Protein AF-A0A1J4SUL7-F1 (afdb_monomer_lite)

Radius of gyration: 26.2 Å; chains: 1; bounding box: 41×40×86 Å

Secondary structure (DSSP, 8-state):
-HHHHHHHHHHHHHHHHT-EEEEEEETTEEEEEEEEP-HHHHHHHHHHH-HHHHSPP------PPPPP----TTTT-PPPP---------

Foldseek 3Di:
DVVVVVVVLVVLVCQQPVADWDFDDDPNDGDGTDGDHDVVSVLVVCCVPPVVPRNDDPDPPPPDDDDDDDDDPPPPDDPDDDDDDDDDDD

Structure (mmCIF, N/CA/C/O backbone):
data_AF-A0A1J4SUL7-F1
#
_entry.id   AF-A0A1J4SUL7-F1
#
loop_
_atom_site.group_PDB
_atom_site.id
_atom_site.type_symbol
_atom_site.label_atom_id
_atom_site.label_alt_id
_atom_site.label_comp_id
_atom_site.label_asym_id
_atom_site.label_entity_id
_atom_site.label_seq_id
_atom_site.pdbx_PDB_ins_code
_atom_site.Cartn_x
_atom_site.Cartn_y
_atom_site.Cartn_z
_atom_site.occupancy
_atom_site.B_iso_or_equiv
_atom_site.auth_seq_id
_atom_site.auth_comp_id
_atom_site.auth_asym_id
_atom_site.auth_atom_id
_atom_site.pdbx_PDB_model_num
ATOM 1 N N . MET A 1 1 ? 10.955 -17.490 -7.412 1.00 62.56 1 MET A N 1
ATOM 2 C CA . MET A 1 1 ? 10.839 -16.050 -7.102 1.00 62.56 1 MET A CA 1
ATOM 3 C C . MET A 1 1 ? 9.504 -15.498 -7.584 1.00 62.56 1 MET A C 1
ATOM 5 O O . MET A 1 1 ? 8.866 -14.780 -6.831 1.00 62.56 1 MET A O 1
ATOM 9 N N . ASP A 1 2 ? 9.026 -15.928 -8.750 1.00 81.00 2 ASP A N 1
ATOM 10 C CA . ASP A 1 2 ? 7.821 -15.383 -9.400 1.00 81.00 2 ASP A CA 1
ATOM 11 C C . ASP A 1 2 ? 6.535 -15.492 -8.563 1.00 81.00 2 ASP A C 1
ATOM 13 O O . ASP A 1 2 ? 5.832 -14.504 -8.398 1.00 81.00 2 ASP A O 1
ATOM 17 N N . ARG A 1 3 ? 6.299 -16.619 -7.873 1.00 91.94 3 ARG A N 1
ATOM 18 C CA . ARG A 1 3 ? 5.129 -16.762 -6.976 1.00 91.94 3 ARG A CA 1
ATOM 19 C C . ARG A 1 3 ? 5.075 -15.742 -5.836 1.00 91.94 3 ARG A C 1
ATOM 21 O O . ARG A 1 3 ? 3.993 -15.379 -5.387 1.00 91.94 3 ARG A O 1
ATOM 28 N N . ALA A 1 4 ? 6.231 -15.318 -5.323 1.00 93.25 4 ALA A N 1
ATOM 29 C CA . ALA A 1 4 ? 6.269 -14.316 -4.262 1.00 93.25 4 ALA A CA 1
ATOM 30 C C . ALA A 1 4 ? 5.888 -12.934 -4.812 1.00 93.25 4 ALA A C 1
ATOM 32 O O . ALA A 1 4 ? 5.163 -12.197 -4.151 1.00 93.25 4 ALA A O 1
ATOM 33 N N . ALA A 1 5 ? 6.326 -12.616 -6.034 1.00 94.38 5 ALA A N 1
ATOM 34 C CA . ALA A 1 5 ? 5.941 -11.390 -6.722 1.00 94.38 5 ALA A CA 1
ATOM 35 C C . ALA A 1 5 ? 4.438 -11.377 -7.048 1.00 94.38 5 ALA A C 1
ATOM 37 O O . ALA A 1 5 ? 3.753 -10.429 -6.677 1.00 94.38 5 ALA A O 1
ATOM 38 N N . GLU A 1 6 ? 3.899 -12.464 -7.606 1.00 95.81 6 GLU A N 1
ATOM 39 C CA . GLU A 1 6 ? 2.463 -12.610 -7.908 1.00 95.81 6 GLU A CA 1
ATOM 40 C C . GLU A 1 6 ? 1.576 -12.412 -6.665 1.00 95.81 6 GLU A C 1
ATOM 42 O O . GLU A 1 6 ? 0.526 -11.764 -6.721 1.00 95.81 6 GLU A O 1
ATOM 47 N N . ALA A 1 7 ? 2.005 -12.946 -5.516 1.00 96.38 7 ALA A N 1
ATOM 48 C CA . ALA A 1 7 ? 1.294 -12.772 -4.253 1.00 96.38 7 ALA A CA 1
ATOM 49 C C . ALA A 1 7 ? 1.303 -11.308 -3.782 1.00 96.38 7 ALA A C 1
ATOM 51 O O . ALA A 1 7 ? 0.275 -10.797 -3.332 1.00 96.38 7 ALA A O 1
ATOM 52 N N . LEU A 1 8 ? 2.443 -10.621 -3.912 1.00 96.25 8 LEU A N 1
ATOM 53 C CA . LEU A 1 8 ? 2.557 -9.201 -3.577 1.00 96.25 8 LEU A CA 1
ATOM 54 C C . LEU A 1 8 ? 1.709 -8.328 -4.506 1.00 96.25 8 LEU A C 1
ATOM 56 O O . LEU A 1 8 ? 1.032 -7.418 -4.030 1.00 96.25 8 LEU A O 1
ATOM 60 N N . GLU A 1 9 ? 1.700 -8.619 -5.805 1.00 95.81 9 GLU A N 1
ATOM 61 C CA . GLU A 1 9 ? 0.868 -7.920 -6.790 1.00 95.81 9 GLU A CA 1
ATOM 62 C C . GLU A 1 9 ? -0.622 -8.094 -6.485 1.00 95.81 9 GLU A C 1
ATOM 64 O O . GLU A 1 9 ? -1.369 -7.113 -6.426 1.00 95.81 9 GLU A O 1
ATOM 69 N N . SER A 1 10 ? -1.044 -9.328 -6.201 1.00 97.31 10 SER A N 1
ATOM 70 C CA . SER A 1 10 ? -2.427 -9.639 -5.826 1.00 97.31 10 SER A CA 1
ATOM 71 C C . SER A 1 10 ? -2.855 -8.879 -4.568 1.00 97.31 10 SER A C 1
ATOM 73 O O . SER A 1 10 ? -3.936 -8.285 -4.520 1.00 97.31 10 SER A O 1
ATOM 75 N N . GLU A 1 11 ? -1.990 -8.840 -3.553 1.00 97.81 11 GLU A N 1
ATOM 76 C CA . GLU A 1 11 ? -2.253 -8.108 -2.316 1.00 97.81 11 GLU A CA 1
ATOM 77 C C . GLU A 1 11 ? -2.275 -6.589 -2.535 1.00 97.81 11 GLU A C 1
ATOM 79 O O . GLU A 1 11 ? -3.104 -5.892 -1.944 1.00 97.81 11 GLU A O 1
ATOM 84 N N . ALA A 1 12 ? -1.413 -6.063 -3.408 1.00 97.88 12 ALA A N 1
ATOM 85 C CA . ALA A 1 12 ? -1.411 -4.648 -3.755 1.00 97.88 12 ALA A CA 1
ATOM 86 C C . ALA A 1 12 ? -2.737 -4.227 -4.406 1.00 97.88 12 ALA A C 1
ATOM 88 O O . ALA A 1 12 ? -3.332 -3.224 -3.997 1.00 97.88 12 ALA A O 1
ATOM 89 N N . VAL A 1 13 ? -3.239 -5.027 -5.353 1.00 98.06 13 VAL A N 1
ATOM 90 C CA . VAL A 1 13 ? -4.547 -4.811 -5.993 1.00 98.06 13 VAL A CA 1
ATOM 91 C C . VAL A 1 13 ? -5.676 -4.889 -4.963 1.00 98.06 13 VAL A C 1
ATOM 93 O O . VAL A 1 1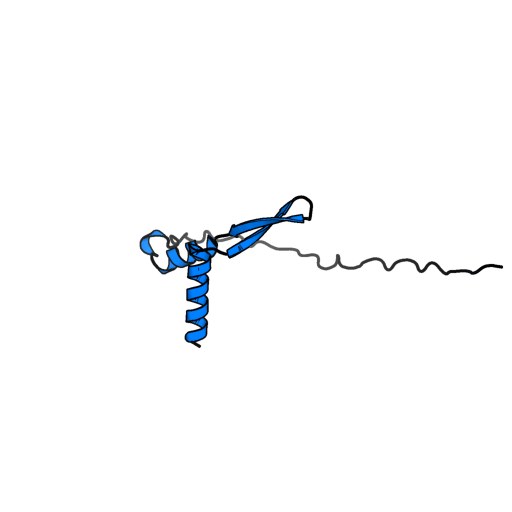3 ? -6.515 -3.985 -4.914 1.00 98.06 13 VAL A O 1
ATOM 96 N N . ARG A 1 14 ? -5.677 -5.907 -4.088 1.00 98.38 14 ARG A N 1
ATOM 97 C CA . ARG A 1 14 ? -6.685 -6.049 -3.022 1.00 98.38 14 ARG A CA 1
ATOM 98 C C . ARG A 1 14 ? -6.710 -4.829 -2.100 1.00 98.38 14 ARG A C 1
ATOM 100 O O . ARG A 1 14 ? -7.781 -4.294 -1.828 1.00 98.38 14 ARG A O 1
ATOM 107 N N . ARG A 1 15 ? -5.553 -4.350 -1.635 1.00 98.31 15 ARG A N 1
ATOM 108 C CA . ARG A 1 15 ? -5.468 -3.176 -0.744 1.00 98.31 15 ARG A CA 1
ATOM 109 C C . ARG A 1 15 ? -5.881 -1.878 -1.423 1.00 98.31 15 ARG A C 1
ATOM 111 O O . ARG A 1 15 ? -6.477 -1.020 -0.775 1.00 98.31 15 ARG A O 1
ATOM 118 N N . ALA A 1 16 ? -5.547 -1.714 -2.699 1.00 98.12 16 ALA A N 1
ATOM 119 C CA . ALA A 1 16 ? -5.947 -0.539 -3.459 1.00 98.12 16 ALA A CA 1
ATOM 120 C C . ALA A 1 16 ? -7.473 -0.503 -3.651 1.00 98.12 16 ALA A C 1
ATOM 122 O O . ALA A 1 16 ? -8.104 0.501 -3.335 1.00 98.12 16 ALA A O 1
ATOM 123 N N . LEU A 1 17 ? -8.071 -1.608 -4.110 1.00 97.81 17 LEU A N 1
ATOM 124 C CA . LEU A 1 17 ? -9.486 -1.649 -4.499 1.00 97.81 17 LEU A CA 1
ATOM 125 C C . LEU A 1 17 ? -10.432 -1.967 -3.341 1.00 97.81 17 LEU A C 1
ATOM 127 O O . LEU A 1 17 ? -11.427 -1.278 -3.150 1.00 97.81 17 LEU A O 1
ATOM 131 N N . SER A 1 18 ? -10.137 -3.007 -2.566 1.00 97.75 18 SER A N 1
ATOM 132 C CA . SER A 1 18 ? -10.993 -3.476 -1.468 1.00 97.75 18 SER A CA 1
ATOM 133 C C . SER A 1 18 ? -10.616 -2.869 -0.120 1.00 97.75 18 SER A C 1
ATOM 135 O O . SER A 1 18 ? -11.446 -2.843 0.782 1.00 97.75 18 SER A O 1
ATOM 137 N N . GLY A 1 19 ? -9.386 -2.371 0.024 1.00 97.81 19 GLY A N 1
ATOM 138 C CA . GLY A 1 19 ? -8.902 -1.798 1.276 1.00 97.81 19 GLY A CA 1
ATOM 139 C C . GLY A 1 19 ? -8.652 -2.840 2.367 1.00 97.81 19 GLY A C 1
ATOM 140 O O . GLY A 1 19 ? -8.655 -4.053 2.139 1.00 97.81 19 GLY A O 1
ATOM 141 N N . VAL A 1 20 ? -8.387 -2.349 3.574 1.00 98.00 20 VAL A N 1
ATOM 142 C CA . VAL A 1 20 ? -8.210 -3.163 4.782 1.00 98.00 20 VAL A CA 1
ATOM 143 C C . VAL A 1 20 ? -9.062 -2.609 5.913 1.00 98.00 20 VAL A C 1
ATOM 145 O O . VAL A 1 20 ? -9.163 -1.395 6.072 1.00 98.00 20 VAL A O 1
ATOM 148 N N . ALA A 1 21 ? -9.671 -3.491 6.703 1.00 98.06 21 ALA A N 1
ATOM 149 C CA . ALA A 1 21 ? -10.360 -3.078 7.915 1.00 98.06 21 ALA A CA 1
ATOM 150 C C . ALA A 1 21 ? -9.334 -2.546 8.922 1.00 98.06 21 ALA A C 1
ATOM 152 O O . ALA A 1 21 ? -8.338 -3.210 9.215 1.00 98.06 21 ALA A O 1
ATOM 153 N N . VAL A 1 22 ? -9.579 -1.347 9.433 1.00 97.88 22 VAL A N 1
ATOM 154 C CA . VAL A 1 22 ? -8.795 -0.729 10.498 1.00 97.88 22 VAL A CA 1
ATOM 155 C C . VAL A 1 22 ? -9.725 -0.373 11.657 1.00 97.88 22 VAL A C 1
ATOM 157 O O . VAL A 1 22 ? -10.832 0.121 11.415 1.00 97.88 22 VAL A O 1
ATOM 160 N N . PRO A 1 23 ? -9.317 -0.634 12.908 1.00 97.88 23 PRO A N 1
ATOM 161 C CA . PRO A 1 23 ? -10.111 -0.272 14.072 1.00 97.88 23 PRO A CA 1
ATOM 162 C C . PRO A 1 23 ? -10.212 1.251 14.206 1.00 97.88 23 PRO A C 1
ATOM 164 O O . PRO A 1 23 ? -9.270 1.991 13.910 1.00 97.88 23 PRO A O 1
ATOM 167 N N . VAL A 1 24 ? -11.368 1.714 14.668 1.00 98.00 24 VAL A N 1
ATOM 168 C CA . VAL A 1 24 ? -11.629 3.111 15.016 1.00 98.00 24 VAL A CA 1
ATOM 169 C C . VAL A 1 24 ? -11.685 3.204 16.534 1.00 98.00 24 VAL A C 1
ATOM 171 O O . VAL A 1 24 ? -12.412 2.453 17.181 1.00 98.00 24 VAL A O 1
ATOM 174 N N . PHE A 1 25 ? -10.919 4.136 17.099 1.00 97.56 25 PHE A N 1
ATOM 175 C CA . PHE A 1 25 ? -10.864 4.371 18.538 1.00 97.56 25 PHE A CA 1
ATOM 176 C C . PHE A 1 25 ? -11.446 5.736 18.887 1.00 97.56 25 PHE A C 1
ATOM 178 O O . PHE A 1 25 ? -11.144 6.741 18.243 1.00 97.56 25 PHE A O 1
ATOM 185 N N . HIS A 1 26 ? -12.229 5.777 19.958 1.00 95.88 26 HIS A N 1
ATOM 186 C CA . HIS A 1 26 ? -12.733 7.002 20.560 1.00 95.88 26 HIS A CA 1
ATOM 187 C C . HIS A 1 26 ? -12.516 6.933 22.072 1.00 95.88 26 HIS A C 1
ATOM 189 O O . HIS A 1 26 ? -12.923 5.972 22.721 1.00 95.88 26 HIS A O 1
ATOM 195 N N . GLN A 1 27 ? -11.840 7.942 22.632 1.00 96.12 27 GLN A N 1
ATOM 196 C CA . GLN A 1 27 ? -11.496 8.006 24.062 1.00 96.12 27 GLN A CA 1
ATOM 197 C C . GLN A 1 27 ? -10.775 6.742 24.577 1.00 96.12 27 GLN A C 1
ATOM 199 O O . GLN A 1 27 ? -11.097 6.206 25.633 1.00 96.12 27 GLN A O 1
ATOM 204 N N . GLY A 1 28 ? -9.815 6.229 23.800 1.00 95.94 28 GLY A N 1
ATOM 205 C CA . GLY A 1 28 ? -9.025 5.049 24.175 1.00 95.94 28 GLY A CA 1
ATOM 206 C C . GLY A 1 28 ? -9.777 3.715 24.100 1.00 95.94 28 GLY A C 1
ATOM 207 O O . GLY A 1 28 ? -9.222 2.687 24.476 1.00 95.94 28 GLY A O 1
ATOM 208 N N . ARG A 1 29 ? -11.019 3.706 23.603 1.00 95.44 29 ARG A N 1
ATOM 209 C CA . ARG A 1 29 ? -11.820 2.494 23.405 1.00 95.44 29 ARG A CA 1
ATOM 210 C C . ARG A 1 29 ? -12.097 2.263 21.929 1.00 95.44 29 ARG A C 1
ATOM 212 O O . ARG A 1 29 ? -12.445 3.201 21.214 1.00 95.44 29 ARG A O 1
ATOM 219 N N . GLU A 1 30 ? -11.945 1.020 21.481 1.00 96.94 30 GLU A N 1
ATOM 220 C CA . GLU A 1 30 ? -12.359 0.617 20.137 1.00 96.94 30 GLU A CA 1
ATOM 221 C C . GLU A 1 30 ? -13.882 0.742 20.034 1.00 96.94 30 GLU A C 1
ATOM 223 O O . GLU A 1 30 ? -14.617 0.211 20.867 1.00 96.94 30 GLU A O 1
ATOM 228 N N . CYS A 1 31 ? -14.351 1.498 19.046 1.00 96.25 31 CYS A N 1
ATOM 229 C CA . CYS A 1 31 ? -15.769 1.790 18.846 1.00 96.25 31 CYS A CA 1
ATOM 230 C C . CYS A 1 31 ? -16.310 1.270 17.508 1.00 96.25 31 CYS A C 1
ATOM 232 O O . CYS A 1 31 ? -17.505 1.393 17.244 1.00 96.25 31 CYS A O 1
ATOM 234 N N . GLY A 1 32 ? -15.460 0.667 16.676 1.00 97.62 32 GLY A N 1
ATOM 235 C CA . GLY A 1 32 ? -15.857 0.052 15.416 1.00 97.62 32 GLY A CA 1
ATOM 236 C C . GLY A 1 32 ? -14.670 -0.188 14.494 1.00 97.62 32 GLY A C 1
ATOM 237 O O . GLY A 1 32 ? -13.515 -0.087 14.900 1.00 97.62 32 GLY A O 1
ATOM 238 N N . SER A 1 33 ? -14.961 -0.463 13.225 1.00 97.88 33 SER A N 1
ATOM 239 C CA . SER A 1 33 ? -13.953 -0.559 12.171 1.00 97.88 33 SER A CA 1
ATOM 240 C C . SER A 1 33 ? -14.375 0.240 10.945 1.00 97.88 33 SER A C 1
ATOM 242 O O . SER A 1 33 ? -15.561 0.460 10.697 1.00 97.88 33 SER A O 1
ATOM 244 N N . THR A 1 34 ? -13.388 0.695 10.184 1.00 97.94 34 THR A N 1
ATOM 245 C CA . THR A 1 34 ? -13.582 1.325 8.878 1.00 97.94 34 THR A CA 1
ATOM 246 C C . THR A 1 34 ? -12.668 0.668 7.855 1.00 97.94 34 THR A C 1
ATOM 248 O O . THR A 1 34 ? -11.659 0.063 8.213 1.00 97.94 34 THR A O 1
ATOM 251 N N . VAL A 1 35 ? -13.006 0.766 6.573 1.00 98.44 35 VAL A N 1
ATOM 252 C CA . VAL A 1 35 ? -12.160 0.253 5.494 1.00 98.44 35 VAL A CA 1
ATOM 253 C C . VAL A 1 35 ? -11.236 1.367 5.019 1.00 98.44 35 VAL A C 1
ATOM 255 O O . VAL A 1 35 ? -11.686 2.424 4.580 1.00 98.44 35 VAL A O 1
ATOM 258 N N . LYS A 1 36 ? -9.927 1.125 5.092 1.00 98.31 36 LYS A N 1
ATOM 259 C CA . LYS A 1 36 ? -8.896 2.027 4.580 1.00 98.31 36 LYS A CA 1
ATOM 260 C C . LYS A 1 36 ? -8.357 1.510 3.251 1.00 98.31 36 LYS A C 1
ATOM 262 O O . LYS A 1 36 ? -7.729 0.452 3.202 1.00 98.31 36 LYS A O 1
ATOM 267 N N . HIS A 1 37 ? -8.565 2.286 2.194 1.00 98.38 37 HIS A N 1
ATOM 268 C CA . HIS A 1 37 ? -7.948 2.056 0.890 1.00 98.38 37 HIS A CA 1
ATOM 269 C C . HIS A 1 37 ? -6.516 2.599 0.851 1.00 98.38 37 HIS A C 1
ATOM 271 O O . HIS A 1 37 ? -6.151 3.504 1.608 1.00 98.38 37 HIS A O 1
ATOM 277 N N . SER A 1 38 ? -5.685 2.019 -0.016 1.00 98.19 38 SER A N 1
ATOM 278 C CA . SER A 1 38 ? -4.323 2.502 -0.247 1.00 98.19 38 SER A CA 1
ATOM 279 C C . SER A 1 38 ? -4.235 3.290 -1.550 1.00 98.19 38 SER A C 1
ATOM 281 O O . SER A 1 38 ? -3.977 2.727 -2.615 1.00 98.19 38 SER A O 1
ATOM 283 N N . ASP A 1 39 ? -4.384 4.609 -1.447 1.00 97.56 39 ASP A N 1
ATOM 284 C CA . ASP A 1 39 ? -4.283 5.518 -2.596 1.00 97.56 39 ASP A CA 1
ATOM 285 C C . ASP A 1 39 ? -2.892 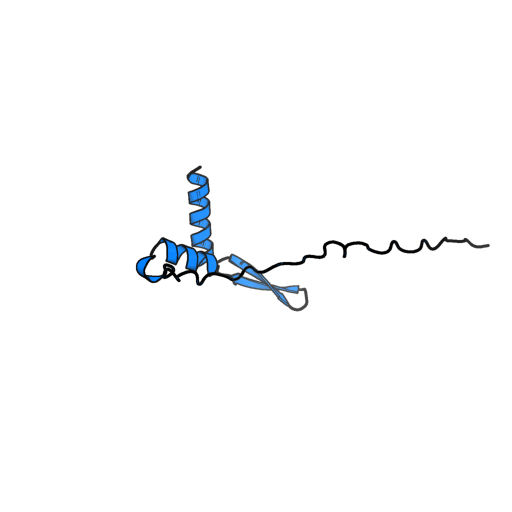5.480 -3.238 1.00 97.56 39 ASP A C 1
ATOM 287 O O . ASP A 1 39 ? -2.757 5.610 -4.451 1.00 97.56 39 ASP A O 1
ATOM 291 N N . GLN A 1 40 ? -1.846 5.237 -2.442 1.00 97.31 40 GLN A N 1
ATOM 292 C CA . GLN A 1 40 ? -0.486 5.085 -2.956 1.00 97.31 40 GLN A CA 1
ATOM 293 C C . GLN A 1 40 ? -0.360 3.856 -3.865 1.00 97.31 40 GLN A C 1
ATOM 295 O O . GLN A 1 40 ? 0.192 3.969 -4.959 1.00 97.31 40 GLN A O 1
ATOM 300 N N . LEU A 1 41 ? -0.897 2.702 -3.448 1.00 97.25 41 LEU A N 1
ATOM 301 C CA . LEU A 1 41 ? -0.907 1.498 -4.282 1.00 97.25 41 LEU A CA 1
ATOM 302 C C . LEU A 1 41 ? -1.809 1.683 -5.504 1.00 97.25 41 LEU A C 1
ATOM 304 O O . LEU A 1 41 ? -1.411 1.309 -6.603 1.00 97.25 41 LEU A O 1
ATOM 308 N N . LEU A 1 42 ? -2.972 2.321 -5.347 1.00 97.44 42 LEU A N 1
ATOM 309 C CA . LEU A 1 42 ? -3.859 2.640 -6.467 1.00 97.44 42 LEU A CA 1
ATOM 310 C C . LEU A 1 42 ? -3.145 3.508 -7.514 1.00 97.44 42 LEU A C 1
ATOM 312 O O . LEU A 1 42 ? -3.128 3.171 -8.697 1.00 97.44 42 LEU A O 1
ATOM 316 N N . MET A 1 43 ? -2.499 4.591 -7.079 1.00 96.50 43 MET A N 1
ATOM 317 C CA . MET A 1 43 ? -1.757 5.494 -7.958 1.00 96.50 43 MET A CA 1
ATOM 318 C C . MET A 1 43 ? -0.558 4.797 -8.615 1.00 96.50 43 MET A C 1
ATOM 320 O O . MET A 1 43 ? -0.287 5.027 -9.793 1.00 96.50 43 MET A O 1
ATOM 324 N N . PHE A 1 44 ? 0.151 3.933 -7.881 1.00 96.19 44 PHE A N 1
ATOM 325 C CA . PHE A 1 44 ? 1.250 3.129 -8.420 1.00 96.19 44 PHE A CA 1
ATOM 326 C C . PHE A 1 44 ? 0.770 2.166 -9.514 1.00 96.19 44 PHE A C 1
ATOM 328 O O . PHE A 1 44 ? 1.346 2.130 -10.602 1.00 96.19 44 PHE A O 1
ATOM 335 N N . LEU A 1 45 ? -0.322 1.438 -9.269 1.00 96.25 45 LEU A N 1
ATOM 336 C CA . LEU A 1 45 ? -0.919 0.527 -10.247 1.00 96.25 45 LEU A CA 1
ATOM 337 C C . LEU A 1 45 ? -1.397 1.280 -11.497 1.00 96.25 45 LEU A C 1
ATOM 339 O O . LEU A 1 45 ? -1.123 0.843 -12.613 1.00 96.25 45 LEU A O 1
ATOM 343 N N . LEU A 1 46 ? -2.043 2.440 -11.336 1.00 96.31 46 LEU A N 1
ATOM 344 C CA . LEU A 1 46 ? -2.481 3.276 -12.462 1.00 96.31 46 LEU A CA 1
ATOM 345 C C . LEU A 1 46 ? -1.306 3.779 -13.309 1.00 96.31 46 LEU A C 1
ATOM 347 O O . LEU A 1 46 ? -1.375 3.730 -14.536 1.00 96.31 46 LEU A O 1
ATOM 351 N N . LYS A 1 47 ? -0.215 4.214 -12.670 1.00 95.06 47 LYS A N 1
ATOM 352 C CA . LYS A 1 47 ? 1.020 4.629 -13.354 1.00 95.06 47 LYS A CA 1
ATOM 353 C C . LYS A 1 47 ? 1.639 3.504 -14.176 1.00 95.06 47 LYS A C 1
ATOM 355 O O . LYS A 1 47 ? 2.104 3.756 -15.281 1.00 95.06 47 LYS A O 1
ATOM 360 N N . THR A 1 48 ? 1.621 2.286 -13.644 1.00 93.75 48 THR A N 1
ATOM 361 C CA . THR A 1 48 ? 2.196 1.109 -14.304 1.00 93.75 48 THR A CA 1
ATOM 362 C C . THR A 1 48 ? 1.319 0.605 -15.451 1.00 93.75 48 THR A C 1
ATOM 364 O O . THR A 1 48 ? 1.830 0.286 -16.519 1.00 93.75 48 THR A O 1
ATOM 367 N N . LEU A 1 49 ? -0.004 0.551 -15.259 1.00 94.94 49 LEU A N 1
ATOM 368 C CA . LEU A 1 49 ? -0.941 -0.026 -16.234 1.00 94.94 49 LEU A CA 1
ATOM 369 C C . LEU A 1 49 ? -1.392 0.958 -17.323 1.00 94.94 49 LEU A C 1
ATOM 371 O O . LEU A 1 49 ? -1.810 0.529 -18.397 1.00 94.94 49 LEU A O 1
ATOM 375 N N . ARG A 1 50 ? -1.383 2.262 -17.028 1.00 94.88 50 ARG A N 1
ATOM 376 C CA . ARG A 1 50 ? -1.862 3.344 -17.906 1.00 94.88 50 ARG A CA 1
ATOM 377 C C . ARG A 1 50 ? -0.882 4.532 -17.903 1.00 94.88 50 ARG A C 1
ATOM 379 O O . ARG A 1 50 ? -1.273 5.660 -17.566 1.00 94.88 50 ARG A O 1
ATOM 386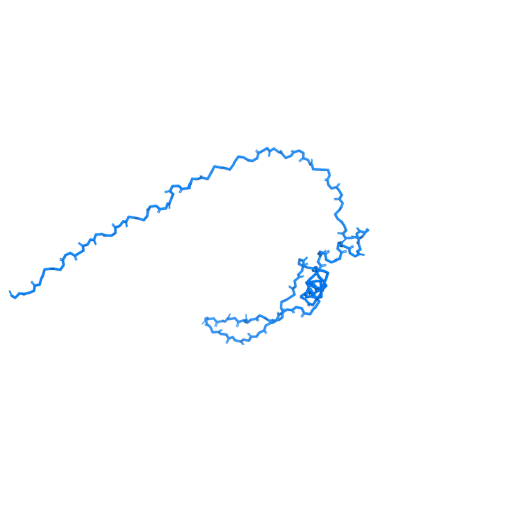 N N . PRO A 1 51 ? 0.403 4.306 -18.230 1.00 94.19 51 PRO A N 1
ATOM 387 C CA . PRO A 1 51 ? 1.436 5.339 -18.162 1.00 94.19 51 PRO A CA 1
ATOM 388 C C . PRO A 1 51 ? 1.144 6.542 -19.068 1.00 94.19 51 PRO A C 1
ATOM 390 O O . PRO A 1 51 ? 1.505 7.661 -18.721 1.00 94.19 51 PRO A O 1
ATOM 393 N N . GLU A 1 52 ? 0.434 6.355 -20.180 1.00 93.38 52 GLU A N 1
ATOM 394 C CA . GLU A 1 52 ? 0.037 7.425 -21.102 1.00 93.38 52 GLU A CA 1
ATOM 395 C C . GLU A 1 52 ? -0.878 8.480 -20.463 1.00 93.38 52 GLU A C 1
ATOM 397 O O . GLU A 1 52 ? -0.920 9.622 -20.914 1.00 93.38 52 GLU A O 1
ATOM 402 N N . ARG A 1 53 ? -1.616 8.097 -19.415 1.00 91.69 53 ARG A N 1
ATOM 403 C CA . ARG A 1 53 ? -2.556 8.972 -18.699 1.00 91.69 53 ARG A CA 1
ATOM 404 C C . ARG A 1 53 ? -2.058 9.397 -17.329 1.00 91.69 53 ARG A C 1
ATOM 406 O O . ARG A 1 53 ? -2.329 10.517 -16.912 1.00 91.69 53 ARG A O 1
ATOM 413 N N . TYR A 1 54 ? -1.387 8.493 -16.620 1.00 91.56 54 TYR A N 1
ATOM 414 C CA . TYR A 1 54 ? -1.037 8.683 -15.211 1.00 91.56 54 TYR A CA 1
ATOM 415 C C . TYR A 1 54 ? 0.466 8.692 -14.952 1.00 91.56 54 TYR A C 1
ATOM 417 O O . TYR A 1 54 ? 0.879 8.956 -13.820 1.00 91.56 54 TYR A O 1
ATOM 425 N N . GLY A 1 55 ? 1.278 8.388 -15.966 1.00 88.38 55 GLY A N 1
ATOM 426 C CA . GLY A 1 55 ? 2.728 8.460 -15.884 1.00 88.38 55 GLY A CA 1
ATOM 427 C C . GLY A 1 55 ? 3.185 9.858 -15.487 1.00 88.38 55 GLY A C 1
ATOM 428 O O . GLY A 1 55 ? 2.510 10.857 -15.732 1.00 88.38 55 GLY A O 1
ATOM 429 N N . ALA A 1 56 ? 4.341 9.932 -14.834 1.00 80.38 56 ALA A N 1
ATOM 430 C CA . ALA A 1 56 ? 4.941 11.226 -14.567 1.00 80.38 56 ALA A CA 1
ATOM 431 C C . ALA A 1 56 ?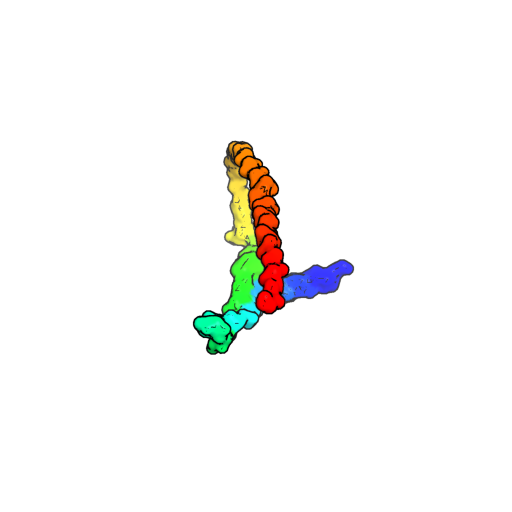 5.355 11.856 -15.902 1.00 80.38 56 ALA A C 1
ATOM 433 O O . ALA A 1 56 ? 6.139 11.268 -16.651 1.00 80.38 56 ALA A O 1
ATOM 434 N N . THR A 1 57 ? 4.865 13.063 -16.183 1.00 70.62 57 THR A N 1
ATOM 435 C CA . THR A 1 57 ? 5.528 13.933 -17.152 1.00 70.62 57 THR A CA 1
ATOM 436 C C . THR A 1 57 ? 6.963 14.100 -16.673 1.00 70.62 57 THR A C 1
ATOM 438 O O . THR A 1 57 ? 7.190 14.333 -15.485 1.00 70.62 57 THR A O 1
ATOM 441 N N . ARG A 1 58 ? 7.940 13.934 -17.568 1.00 62.66 58 ARG A N 1
ATOM 442 C CA . ARG A 1 58 ? 9.345 14.183 -17.251 1.00 62.66 58 ARG A CA 1
ATOM 443 C C . ARG A 1 58 ? 9.490 15.663 -16.902 1.00 62.66 58 ARG A C 1
ATOM 445 O O . ARG A 1 58 ? 9.682 16.487 -17.788 1.00 62.66 58 ARG A O 1
ATOM 452 N N . GLU A 1 59 ? 9.355 16.003 -15.627 1.00 63.25 59 GLU A N 1
ATOM 453 C CA . GLU A 1 59 ? 9.799 17.294 -15.129 1.00 63.25 59 GLU A CA 1
ATOM 454 C C . GLU A 1 59 ? 11.312 17.308 -15.309 1.00 63.25 59 GLU A C 1
ATOM 456 O O . GLU A 1 59 ? 12.032 16.485 -14.735 1.00 63.25 59 GLU A O 1
ATOM 461 N N . GLU A 1 60 ? 11.797 18.200 -16.175 1.00 58.47 60 GLU A N 1
ATOM 462 C CA . GLU A 1 60 ? 13.205 18.562 -16.179 1.00 58.47 60 GLU A CA 1
ATOM 463 C C . GLU A 1 60 ? 13.563 18.923 -14.747 1.00 58.47 60 GLU A C 1
ATOM 465 O O . GLU A 1 60 ? 13.049 19.890 -14.183 1.00 58.47 60 GLU A O 1
ATOM 470 N N . THR A 1 61 ? 14.392 18.085 -14.130 1.00 57.44 61 THR A N 1
ATOM 471 C CA . THR A 1 61 ? 14.875 18.294 -12.777 1.00 57.44 61 THR A CA 1
ATOM 472 C C . THR A 1 61 ? 15.616 19.620 -12.784 1.00 57.44 61 THR A C 1
ATOM 474 O O . THR A 1 61 ? 16.771 19.699 -13.203 1.00 57.44 61 THR A O 1
ATOM 477 N N . ARG A 1 62 ? 14.937 20.697 -12.383 1.00 65.44 62 ARG A N 1
ATOM 478 C CA . ARG A 1 62 ? 15.570 21.998 -12.227 1.00 65.44 62 ARG A CA 1
ATOM 479 C C . ARG A 1 62 ? 16.677 21.788 -11.207 1.00 65.44 62 ARG A C 1
ATOM 481 O O . ARG A 1 62 ? 16.379 21.407 -10.078 1.00 65.44 62 ARG A O 1
ATOM 488 N N . ALA A 1 63 ? 17.924 21.964 -11.650 1.00 65.44 63 ALA A N 1
ATOM 489 C CA . ALA A 1 63 ? 19.131 21.647 -10.895 1.00 65.44 63 ALA A CA 1
ATOM 490 C C . ALA A 1 63 ? 18.955 22.024 -9.418 1.00 65.44 63 ALA A C 1
ATOM 492 O O . ALA A 1 63 ? 18.844 23.203 -9.066 1.00 65.44 63 ALA A O 1
ATOM 493 N N . ALA A 1 64 ? 18.830 21.003 -8.568 1.00 67.44 64 ALA A N 1
ATOM 494 C CA . ALA A 1 64 ? 18.627 21.201 -7.149 1.00 67.44 64 ALA A CA 1
ATOM 495 C C . ALA A 1 64 ? 19.922 21.768 -6.567 1.00 67.44 64 ALA A C 1
ATOM 497 O O . ALA A 1 64 ? 20.993 21.176 -6.690 1.00 67.44 64 ALA A O 1
ATOM 498 N N . ARG A 1 65 ? 19.820 22.938 -5.936 1.00 73.94 65 ARG A N 1
ATOM 499 C CA . ARG A 1 65 ? 20.872 23.451 -5.056 1.00 73.94 65 ARG A CA 1
ATOM 500 C C . ARG A 1 65 ? 21.092 22.436 -3.925 1.00 73.94 65 ARG A C 1
ATOM 502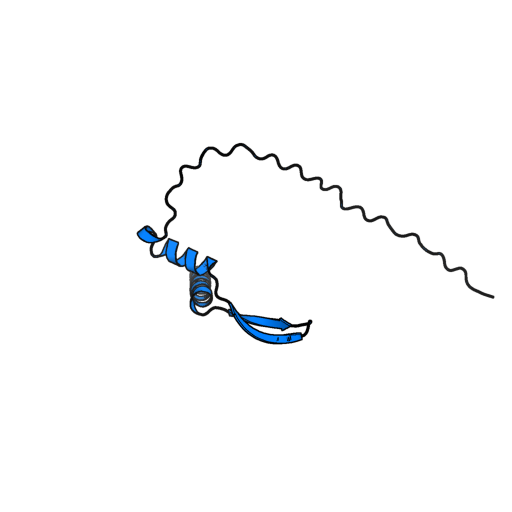 O O . ARG A 1 65 ? 20.097 21.957 -3.377 1.00 73.94 65 ARG A O 1
ATOM 509 N N . PRO A 1 66 ? 22.346 22.097 -3.586 1.00 75.94 66 PRO A N 1
ATOM 510 C CA . PRO A 1 66 ? 22.622 21.127 -2.538 1.00 75.94 66 PRO A CA 1
ATOM 511 C C . PRO A 1 66 ? 22.053 21.637 -1.212 1.00 75.94 66 PRO A C 1
ATOM 513 O O . PRO A 1 66 ? 22.290 22.780 -0.823 1.00 75.94 66 PRO A O 1
ATOM 516 N N . VAL A 1 67 ? 21.275 20.791 -0.541 1.00 80.56 67 VAL A N 1
ATOM 517 C CA . VAL A 1 67 ? 20.827 21.034 0.832 1.00 80.56 67 VAL A CA 1
ATOM 518 C C . VAL A 1 67 ? 21.872 20.416 1.752 1.00 80.56 67 VAL A C 1
ATOM 520 O O . VAL A 1 67 ? 22.139 19.220 1.658 1.00 80.56 67 VAL A O 1
ATOM 523 N N . VAL A 1 68 ? 22.479 21.230 2.614 1.00 80.81 68 VAL A N 1
ATOM 524 C CA . VAL A 1 68 ? 23.367 20.752 3.681 1.00 80.81 68 VAL A CA 1
ATOM 525 C C . VAL A 1 68 ? 22.499 20.448 4.896 1.00 80.81 68 VAL A C 1
ATOM 527 O O . VAL A 1 68 ? 21.773 21.325 5.362 1.00 80.81 68 VAL A O 1
ATOM 530 N N . LEU A 1 69 ? 22.543 19.205 5.373 1.00 76.62 69 LEU A N 1
ATOM 531 C CA . LEU A 1 69 ? 21.822 18.759 6.560 1.00 76.62 69 LEU A CA 1
ATOM 532 C C . LEU A 1 69 ? 22.823 18.613 7.706 1.00 76.62 69 LEU A C 1
ATOM 534 O O . LEU A 1 69 ? 23.649 17.704 7.683 1.00 76.62 69 LEU A O 1
ATOM 538 N N . ASP A 1 70 ? 22.757 19.522 8.672 1.00 73.62 70 ASP A N 1
ATOM 539 C CA . ASP A 1 70 ? 23.569 19.472 9.886 1.00 73.62 70 ASP A CA 1
ATOM 540 C C . ASP A 1 70 ? 22.767 18.735 10.968 1.00 73.62 70 ASP A C 1
ATOM 542 O O . ASP A 1 70 ? 21.770 19.256 11.473 1.00 73.62 70 ASP A O 1
ATOM 546 N N . ILE A 1 71 ? 23.117 17.471 11.228 1.00 78.00 71 ILE A N 1
ATOM 547 C CA . ILE A 1 71 ? 22.460 16.645 12.249 1.00 78.00 71 ILE A CA 1
ATOM 548 C C . ILE A 1 71 ? 23.382 16.560 13.459 1.00 78.00 71 ILE A C 1
ATOM 550 O O . ILE A 1 71 ? 24.392 15.856 13.426 1.00 78.00 71 ILE A O 1
ATOM 554 N N . ASP A 1 72 ? 22.987 17.217 14.546 1.00 76.94 72 ASP A N 1
ATOM 555 C CA . ASP A 1 72 ? 23.620 17.038 15.846 1.00 76.94 72 ASP A CA 1
ATOM 556 C C . ASP A 1 72 ? 23.092 15.759 16.517 1.00 76.94 72 ASP A C 1
ATOM 558 O O . ASP A 1 72 ? 21.970 15.700 17.023 1.00 76.94 72 ASP A O 1
ATOM 562 N N . LEU A 1 73 ? 23.909 14.705 16.488 1.00 69.25 73 LEU A N 1
ATOM 563 C CA . LEU A 1 73 ? 23.617 13.407 17.106 1.00 69.25 73 LEU A CA 1
ATOM 564 C C . LEU A 1 73 ? 23.967 13.361 18.605 1.00 69.25 73 LEU A C 1
ATOM 566 O O . LEU A 1 73 ? 23.846 12.303 19.223 1.00 69.25 73 LEU A O 1
ATOM 570 N N . SER A 1 74 ? 24.406 14.472 19.204 1.00 78.00 74 SER A N 1
ATOM 571 C CA . SER A 1 74 ? 24.860 14.500 20.601 1.00 78.00 74 SER A CA 1
ATOM 572 C C . SER A 1 74 ? 23.732 14.573 21.640 1.00 78.00 74 SER A C 1
ATOM 574 O O . SER A 1 74 ? 23.981 14.369 22.827 1.00 78.00 74 SER A O 1
ATOM 576 N N . ALA A 1 75 ? 22.476 14.769 21.225 1.00 66.38 75 ALA A N 1
ATOM 577 C CA . ALA A 1 75 ? 21.325 14.975 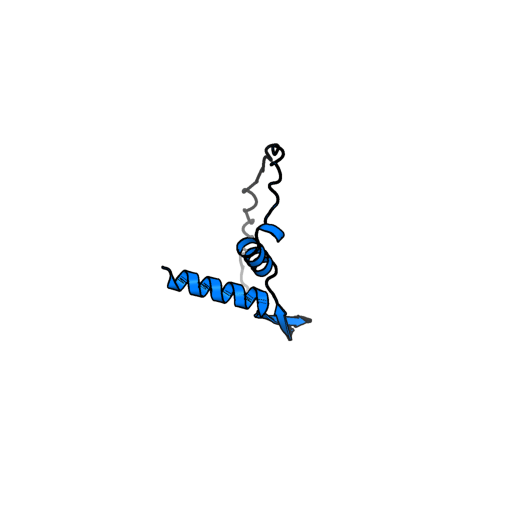22.115 1.00 66.38 75 ALA A CA 1
ATOM 578 C C . ALA A 1 75 ? 20.824 13.716 22.875 1.00 66.38 75 ALA A C 1
ATOM 580 O O . ALA A 1 75 ? 19.662 13.652 23.271 1.00 66.38 75 ALA A O 1
ATOM 581 N N . GLY A 1 76 ? 21.675 12.704 23.074 1.00 61.03 76 GLY A N 1
ATOM 582 C CA . GLY A 1 76 ? 21.323 11.412 23.677 1.00 61.03 76 GLY A CA 1
ATOM 583 C C . GLY A 1 76 ? 21.808 11.171 25.110 1.00 61.03 76 GLY A C 1
ATOM 584 O O . GLY A 1 76 ? 21.675 10.050 25.589 1.00 61.03 76 GLY A O 1
ATOM 585 N N . ALA A 1 77 ? 22.385 12.158 25.802 1.00 60.72 77 ALA A N 1
ATOM 586 C CA . ALA A 1 77 ? 22.806 11.988 27.194 1.00 60.72 77 ALA A CA 1
ATOM 587 C C . ALA A 1 77 ? 21.651 12.319 28.154 1.00 60.72 77 ALA A C 1
ATOM 589 O O . ALA A 1 77 ? 21.399 13.482 28.469 1.00 60.72 77 ALA A O 1
ATOM 590 N N . THR A 1 78 ? 20.932 11.299 28.624 1.00 61.34 78 THR A N 1
ATOM 591 C CA . THR A 1 78 ? 20.071 11.433 29.807 1.00 61.34 78 THR A CA 1
ATOM 592 C C . THR A 1 78 ? 20.963 11.611 31.039 1.00 61.34 78 THR A C 1
ATOM 594 O O . THR A 1 78 ? 21.851 10.778 31.228 1.00 61.34 78 THR A O 1
ATOM 597 N N . PRO A 1 79 ? 20.774 12.643 31.880 1.00 59.91 79 PRO A N 1
ATOM 598 C CA . PRO A 1 79 ? 21.478 12.711 33.154 1.00 59.91 79 PRO A CA 1
ATOM 599 C C . PRO A 1 79 ? 21.022 11.533 34.024 1.00 59.91 79 PRO A C 1
ATOM 601 O O . PRO A 1 79 ? 19.824 11.356 34.255 1.00 59.91 79 PRO A O 1
ATOM 604 N N . GLU A 1 80 ? 21.972 10.696 34.441 1.00 59.22 80 GLU A N 1
ATOM 605 C CA . GLU A 1 80 ? 21.728 9.616 35.395 1.00 59.22 80 GLU A CA 1
ATOM 606 C C . GLU A 1 80 ? 21.240 10.227 36.714 1.00 59.22 80 GLU A C 1
ATOM 608 O O . GLU A 1 80 ? 21.844 11.160 37.243 1.00 59.22 80 GLU A O 1
ATOM 613 N N . GLY A 1 81 ? 20.084 9.748 37.176 1.00 53.72 81 GLY A N 1
ATOM 614 C CA . GLY A 1 81 ? 19.425 10.214 38.385 1.00 53.72 81 GLY A CA 1
ATOM 615 C C . GLY A 1 81 ? 20.217 9.857 39.639 1.00 53.72 81 GLY A C 1
ATOM 616 O O . GLY A 1 81 ? 20.720 8.744 39.775 1.00 53.72 81 GLY A O 1
ATOM 617 N N . GLU A 1 82 ? 20.282 10.841 40.530 1.00 53.25 82 GLU A N 1
ATOM 618 C CA . GLU A 1 82 ? 20.718 10.784 41.922 1.00 53.25 82 GLU A CA 1
ATOM 619 C C . GLU A 1 82 ? 20.200 9.507 42.615 1.00 53.25 82 GLU A C 1
ATOM 621 O O . GLU A 1 82 ? 18.998 9.233 42.610 1.00 53.25 82 GLU A O 1
ATOM 626 N N . ASN A 1 83 ? 21.099 8.710 43.199 1.00 56.81 83 ASN A N 1
ATOM 627 C CA . ASN A 1 83 ? 20.706 7.626 44.093 1.00 56.81 83 ASN A CA 1
ATOM 628 C C . ASN A 1 83 ? 20.321 8.246 45.442 1.00 56.81 83 ASN A C 1
ATOM 630 O O . ASN A 1 83 ? 21.198 8.712 46.167 1.00 56.81 83 ASN A O 1
ATOM 634 N N . ASP A 1 84 ? 19.033 8.230 45.782 1.00 55.72 84 ASP A N 1
ATOM 635 C CA . ASP A 1 84 ? 18.584 8.452 47.156 1.00 55.72 84 ASP A CA 1
ATOM 636 C C . ASP A 1 84 ? 19.008 7.239 48.003 1.00 55.72 84 ASP A C 1
ATOM 638 O O . ASP A 1 84 ? 18.436 6.150 47.910 1.00 55.72 84 ASP A O 1
ATOM 642 N N . GLU A 1 85 ? 20.060 7.416 48.804 1.00 54.56 85 GLU A N 1
ATOM 643 C CA . GLU A 1 85 ? 20.459 6.473 49.847 1.00 54.56 85 GLU A CA 1
ATOM 644 C C . GLU A 1 85 ? 19.390 6.461 50.948 1.00 54.56 85 GLU A C 1
ATOM 646 O O . GLU A 1 85 ? 19.231 7.412 51.717 1.00 54.56 85 GLU A O 1
ATOM 651 N N . GLU A 1 86 ? 18.658 5.351 51.032 1.00 53.81 86 GLU A N 1
ATOM 652 C CA . GLU A 1 86 ? 17.869 5.004 52.203 1.00 53.81 86 GLU A CA 1
ATOM 653 C C . GLU A 1 86 ? 18.777 4.885 53.437 1.00 53.81 86 GLU A C 1
ATOM 655 O O . GLU A 1 86 ? 19.622 3.993 53.526 1.00 53.81 86 GLU A O 1
ATOM 660 N N . ALA A 1 87 ? 18.556 5.743 54.433 1.00 54.16 87 ALA A N 1
ATOM 661 C CA . ALA A 1 87 ? 19.017 5.513 55.796 1.00 54.16 87 ALA A CA 1
ATOM 662 C C . ALA A 1 87 ? 17.806 5.162 56.668 1.00 54.16 87 ALA A C 1
ATOM 664 O O . ALA A 1 87 ? 16.909 5.978 56.883 1.00 54.16 87 ALA A O 1
ATOM 665 N N . GLY A 1 88 ? 17.791 3.904 57.109 1.00 52.31 88 GLY A N 1
ATOM 666 C CA . GLY A 1 88 ? 16.753 3.274 57.913 1.00 52.31 88 GLY A CA 1
ATOM 667 C C . GLY A 1 88 ? 16.539 3.885 59.298 1.00 52.31 88 GLY A C 1
ATOM 668 O O . GLY A 1 88 ? 17.344 4.664 59.805 1.00 52.31 88 GLY A O 1
ATOM 669 N N . GLY A 1 89 ? 15.417 3.492 59.900 1.00 49.97 89 GLY A N 1
ATOM 670 C CA . GLY A 1 89 ? 15.046 3.851 61.264 1.00 49.97 89 GLY A CA 1
ATOM 671 C C . GLY A 1 89 ? 15.741 3.024 62.348 1.00 49.97 89 GLY A C 1
ATOM 672 O O . GLY A 1 89 ? 16.125 1.880 62.112 1.00 49.97 89 GLY A O 1
ATOM 673 N N . ASP A 1 90 ? 15.884 3.636 63.522 1.00 49.09 90 ASP A N 1
ATOM 674 C CA . ASP A 1 90 ? 15.246 3.299 64.812 1.00 49.09 90 ASP A CA 1
ATOM 675 C C . ASP A 1 90 ? 15.374 4.536 65.724 1.00 49.09 90 ASP A C 1
ATOM 677 O O . ASP A 1 90 ? 16.502 5.079 65.821 1.00 49.09 90 ASP A O 1
#

Sequence (90 aa):
MDRAAEALESEAVRRALSGVAVPVFHQGRECGSTVKHSDQLLMFLLKTLRPERYGATREETRAARPVVLDIDLSAGATPEGENDEEAGGD

pLDDT: mean 83.41, std 16.79, range [49.09, 98.44]

=== Feature glossary ===
Reading guide. The protein is described through the following features:

Foldseek 3Di. A 3Di character summarizes, for each residue, the relative orientation of the Cα frame of its nearest spatial neighbor. Because it encodes fold topology rather than chemistry, 3Di alignments detect remote structural similarity that sequence alignment misses.

Contact-map, Ramachandran, and PAE plots. Plot images: a contact map (which residues are close in 3D, as an N×N binary image), a Ramachandran scatter (backbone torsion angles, revealing secondary-structure composition at a glance), and — for AlphaFold structures — a PAE heatmap (pairwise prediction confidence).

Radius of gyration, Cα contacts, bounding box. Radius of gyration (Rg) is the root-mean-square distance of Cα atoms from their centroid — a single number for overall size and compactness. A globular domain of N residues has Rg ≈ 2.2·N^0.38 Å; an extended or disordered chain has a much larger Rg. The Cα contact count is the number of residue pairs whose Cα atoms are within 8 Å and are more than four positions apart in sequence — a standard proxy for tertiary packing density. The bounding box is the smallest axis-aligned box enclosing all Cα atoms.

Secondary structure (8-state, DSSP). Eight-state secondary structure (DSSP): H is the canonical α-helix, G the tighter 3₁₀-helix, I the wider π-helix; E/B are β-structure, T and S are turns and bends, and '-' is everything else. DSSP derives these from the pattern of main-chain N–H···O=C hydrogen bonds, not from the sequence.

B-factor. B-factor (Debye–Waller factor) reflects atomic displacement in the crystal lattice. It is an experimental observable (units Å²), not a prediction; low values mean the atom is pinned down, high values mean it moves or is heterogeneous across the crystal.

pLDDT. pLDDT is the predicted lDDT-Cα score: AlphaFold's confidence that the local environment of each residue (all inter-atomic distances within 15 Å) is correctly placed. It is a per-residue number between 0 and 100, with higher meaning more reliable.

Nearest PDB structures. Nearest PDB neighbors are the top structural matches found by Foldseek when searching this structure against the entire Protein Data Bank. Each hit reports a TM-score (0 to 1; >0.5 almost always implies the same fold) and an E-value. These are *structural* homologs — they may share no detectable sequence similarity.

Solvent-accessible surface area. Accessible surface area quantifies burial. A residue with SASA near zero is packed into the hydrophobic core; one with SASA >100 Å² sits on the surface. Computed here via the Shrake–Rupley numerical algorithm with a 1.4 Å probe.

Rendered structure images. Structure images are PyMOL renders from six orthogonal camera directions. Cartoon representation draws helices as coils and strands as arrows; sticks shows the backbone as bonds; surface shows the solvent-excluded envelope. Rainbow coloring maps sequence position to hue (blue→red, N→C); chain coloring assigns a distinct color per polypeptide.

Backbone torsions (φ/ψ). φ (phi) and ψ (psi) are the two rotatable backbone dihedrals per residue: φ is the C(i-1)–N–Cα–C torsion, ψ is the N–Cα–C–N(i+1) torsion, both in degrees on (−180°, 180°]. α-helical residues cluster near (−60°, −45°); β-strand residues near (−120°, +130°). A Ramachandran plot is simply a scatter of (φ, ψ) for every residue.

Predicted aligned error. Predicted Aligned Error (PAE) is an AlphaFold confidence matrix: entry (i, j) is the expected error in the position of residue j, in ångströms, when the prediction is superimposed on the true structure at residue i. Low PAE within a block of residues means that block is internally rigid and well-predicted; high PAE between two blocks means their relative placement is uncertain even if each block individually is confident.

mmCIF coordinates. Structure coordinates are given as an mmCIF _atom_site loop: one row per atom with element, residue name, chain id, sequence number, and x/y/z position in Å. Only the four main-chain atoms per residue are included here; side chains are omitted to keep the record compact.

InterPro / GO / CATH / organism. Database cross-references. InterPro integrates a dozen domain/family signature databases into unified entries with residue-range hits. GO terms attach function/process/location labels with evidence codes. CATH codes position the fold in a four-level structural taxonomy. Organism is the NCBI-taxonomy species name.

Secondary structure (3-state, P-SEA). SS3 is a coarse helix/strand/coil call (letters a/b/c) made by the P-SEA algorithm from inter-Cα distances and dihedrals. It is less detailed than DSSP but needs only Cα positions.

Sequence. Sequence gives the chain of amino acids in standard one-letter code (A=alanine, C=cysteine, …, Y=tyrosine), read N→C. It is the only feature that is directly encoded by the gene; all structural features are derived from the folded form of this sequence.